Protein AF-A0A8B6E5V8-F1 (afdb_monomer)

Secondary structure (DSSP, 8-state):
---EE-TTT--EESSHHHHHHHHHHHH-----S----SS-PPPPPPP----PPPPPPPPPPPPP----

Mean predicted aligned error: 16.42 Å

Radius of gyration: 26.24 Å; Cα contacts (8 Å, |Δi|>4): 36; chains: 1; bounding box: 68×16×64 Å

Nearest PDB structures (foldseek):
  1x3c-assembly1_A  TM=5.400E-01  e=7.824E-01  Homo sapiens

pLDDT: mean 75.58, std 12.52, range [48.84, 91.94]

InterPro domains:
  IPR013087 Zinc finger C2H2-type [PS00028] (6-27)
  IPR013087 Zinc finger C2H2-type [PS50157] (4-32)
  IPR036236 Zinc finger C2H2 superfamily [SSF57667] (5-27)

Structure (mmCIF, N/CA/C/O backbone):
data_AF-A0A8B6E5V8-F1
#
_entry.id   AF-A0A8B6E5V8-F1
#
loop_
_atom_site.group_PDB
_atom_site.id
_atom_site.type_symbol
_atom_site.label_atom_id
_atom_site.label_alt_id
_atom_site.label_comp_id
_atom_site.label_asym_id
_atom_site.label_entity_id
_atom_site.label_seq_id
_atom_site.pdbx_PDB_ins_code
_atom_site.Cartn_x
_atom_site.Cartn_y
_atom_site.Cartn_z
_atom_site.occupancy
_atom_site.B_iso_or_equiv
_atom_site.auth_seq_id
_atom_site.auth_comp_id
_atom_site.auth_asym_id
_atom_site.auth_atom_id
_atom_site.pdbx_PDB_model_num
ATOM 1 N N . MET A 1 1 ? -18.355 -1.295 9.931 1.00 51.09 1 MET A N 1
ATOM 2 C CA . MET A 1 1 ? -16.962 -0.941 10.272 1.00 51.09 1 MET A CA 1
ATOM 3 C C . MET A 1 1 ? -16.083 -2.130 9.931 1.00 51.09 1 MET A C 1
ATOM 5 O O . MET A 1 1 ? -15.813 -2.974 10.775 1.00 51.09 1 MET A O 1
ATOM 9 N N . ASP A 1 2 ? -15.718 -2.239 8.667 1.00 67.81 2 ASP A N 1
ATOM 10 C CA . ASP A 1 2 ? -14.791 -3.223 8.117 1.00 67.81 2 ASP A CA 1
ATOM 11 C C . ASP A 1 2 ? -13.363 -2.933 8.617 1.00 67.81 2 ASP A C 1
ATOM 13 O O . ASP A 1 2 ? -12.663 -2.041 8.147 1.00 67.81 2 ASP A O 1
ATOM 17 N N . THR A 1 3 ? -12.922 -3.651 9.651 1.00 78.38 3 THR A N 1
ATOM 18 C CA . THR A 1 3 ? -11.543 -3.546 10.151 1.00 78.38 3 THR A CA 1
ATOM 19 C C . THR A 1 3 ? -10.599 -4.378 9.294 1.00 78.38 3 THR A C 1
ATOM 21 O O . THR A 1 3 ? -10.860 -5.557 9.073 1.00 78.38 3 THR A O 1
ATOM 24 N N . GLN A 1 4 ? -9.476 -3.792 8.881 1.00 87.06 4 GLN A N 1
ATOM 25 C CA . GLN A 1 4 ? -8.478 -4.440 8.030 1.00 87.06 4 GLN A CA 1
ATOM 26 C C . GLN A 1 4 ? -7.308 -4.922 8.886 1.00 87.06 4 GLN A C 1
ATOM 28 O O . GLN A 1 4 ? -6.687 -4.132 9.600 1.00 87.06 4 GLN A O 1
ATOM 33 N N . ASN A 1 5 ? -7.019 -6.217 8.838 1.00 87.94 5 ASN A N 1
ATOM 34 C CA . ASN A 1 5 ? -5.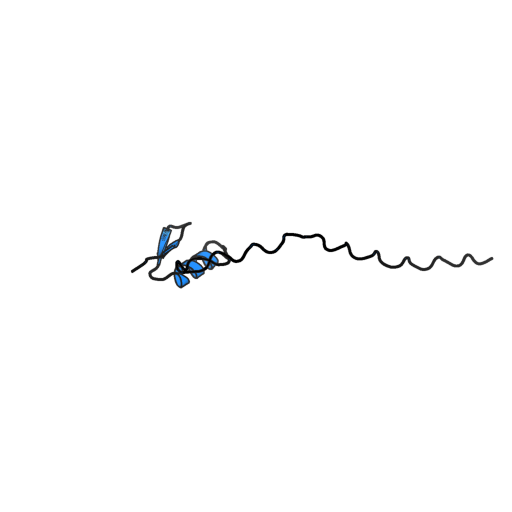962 -6.864 9.610 1.00 87.94 5 ASN A CA 1
ATOM 35 C C . ASN A 1 5 ? -4.768 -7.201 8.711 1.00 87.94 5 ASN A C 1
ATOM 37 O O . ASN A 1 5 ? -4.919 -7.545 7.542 1.00 87.94 5 ASN A O 1
ATOM 41 N N . CYS A 1 6 ? -3.558 -7.053 9.249 1.00 87.38 6 CYS A N 1
ATOM 42 C CA . CYS A 1 6 ? -2.348 -7.450 8.537 1.00 87.38 6 CYS A CA 1
ATOM 43 C C . CYS A 1 6 ? -2.228 -8.985 8.533 1.00 87.38 6 CYS A C 1
ATOM 45 O O . CYS A 1 6 ? -2.238 -9.567 9.610 1.00 87.38 6 CYS A O 1
ATOM 47 N N . PRO A 1 7 ? -2.040 -9.667 7.391 1.00 82.75 7 PRO A N 1
ATOM 48 C CA . PRO A 1 7 ? -1.972 -11.134 7.356 1.00 82.75 7 PRO A CA 1
ATOM 49 C C . PRO A 1 7 ? -0.682 -11.727 7.952 1.00 82.75 7 PRO A C 1
ATOM 51 O O . PRO A 1 7 ? -0.551 -12.942 8.025 1.00 82.75 7 PRO A O 1
ATOM 54 N N . ILE A 1 8 ? 0.288 -10.893 8.344 1.00 87.31 8 ILE A N 1
ATOM 55 C CA . ILE A 1 8 ? 1.616 -11.342 8.806 1.00 87.31 8 ILE A CA 1
ATOM 56 C C . ILE A 1 8 ? 1.784 -11.181 10.310 1.00 87.31 8 ILE A C 1
ATOM 58 O O . ILE A 1 8 ? 2.406 -12.012 10.960 1.00 87.31 8 ILE A O 1
ATOM 62 N N . CYS A 1 9 ? 1.261 -10.090 10.862 1.00 91.94 9 CYS A N 1
ATOM 63 C CA . CYS A 1 9 ? 1.339 -9.809 12.294 1.00 91.94 9 CYS A CA 1
ATOM 64 C C . CYS A 1 9 ? -0.028 -9.531 12.924 1.00 91.94 9 CYS A C 1
ATOM 66 O O . CYS A 1 9 ? -0.091 -9.065 14.057 1.00 91.94 9 CYS A O 1
ATOM 68 N N . GLU A 1 10 ? -1.109 -9.754 12.172 1.00 87.44 10 GLU A N 1
ATOM 69 C CA . GLU A 1 10 ? -2.507 -9.695 12.624 1.00 87.44 10 GLU A CA 1
ATOM 70 C C . GLU A 1 10 ? -2.918 -8.352 13.245 1.00 87.44 10 GLU A C 1
ATOM 72 O O . GLU A 1 10 ? -3.954 -8.222 13.899 1.00 87.44 10 GLU A O 1
ATOM 77 N N . LEU A 1 11 ? -2.129 -7.305 12.985 1.00 89.50 11 LEU A N 1
ATOM 78 C CA . LEU A 1 11 ? -2.378 -5.981 13.523 1.00 89.50 11 LEU A CA 1
ATOM 79 C C . LEU A 1 11 ? -3.660 -5.412 12.916 1.00 89.50 11 LEU A C 1
ATOM 81 O O . LEU A 1 11 ? -3.826 -5.379 11.694 1.00 89.50 11 LEU A O 1
ATOM 85 N N . ARG A 1 12 ? -4.570 -4.967 13.784 1.00 89.50 12 ARG A N 1
ATOM 86 C CA . ARG A 1 12 ? -5.886 -4.456 13.394 1.00 89.50 12 ARG A CA 1
ATOM 87 C C . ARG A 1 12 ? -5.805 -2.966 13.100 1.00 89.50 12 ARG A C 1
ATOM 89 O O . ARG A 1 12 ? -5.359 -2.183 13.934 1.00 89.50 12 ARG A O 1
ATOM 96 N N . PHE A 1 13 ? -6.304 -2.573 11.937 1.00 88.44 13 PHE A N 1
ATOM 97 C CA . PHE A 1 13 ? -6.404 -1.183 11.525 1.00 88.44 13 PHE A CA 1
ATOM 98 C C . PHE A 1 13 ? -7.854 -0.818 11.236 1.00 88.44 13 PHE A C 1
ATOM 100 O O . PHE A 1 13 ? -8.611 -1.590 10.646 1.00 88.44 13 PHE A O 1
ATOM 107 N N . SER A 1 14 ? -8.222 0.411 11.587 1.00 87.75 14 SER A N 1
ATOM 108 C CA . SER A 1 14 ? -9.548 0.962 11.289 1.00 87.75 14 SER A CA 1
ATOM 109 C C . SER A 1 14 ? -9.741 1.304 9.809 1.00 87.75 14 SER A C 1
ATOM 111 O O . SER A 1 14 ? -10.852 1.608 9.400 1.00 87.75 14 SER A O 1
ATOM 113 N N . ARG A 1 15 ? -8.662 1.321 9.014 1.00 82.94 15 ARG A N 1
ATOM 114 C CA . ARG A 1 15 ? -8.678 1.638 7.580 1.00 82.94 15 ARG A CA 1
ATOM 115 C C . ARG A 1 15 ? -7.676 0.785 6.824 1.00 82.94 15 ARG A C 1
ATOM 117 O O . ARG A 1 15 ? -6.558 0.564 7.298 1.00 82.94 15 ARG A O 1
ATOM 124 N N . LYS A 1 16 ? -8.042 0.431 5.595 1.00 81.25 16 LYS A N 1
ATOM 125 C CA . LYS A 1 16 ? -7.197 -0.328 4.674 1.00 81.25 16 LYS A CA 1
ATOM 126 C C . LYS A 1 16 ? -5.882 0.374 4.335 1.00 81.25 16 LYS A C 1
ATOM 128 O O . LYS A 1 16 ? -4.835 -0.265 4.322 1.00 81.25 16 LYS A O 1
ATOM 133 N N . ASP A 1 17 ? -5.915 1.689 4.133 1.00 82.88 17 ASP A N 1
ATOM 134 C CA . ASP A 1 17 ? -4.737 2.486 3.753 1.00 82.88 17 ASP A CA 1
ATOM 135 C C . ASP A 1 17 ? -3.607 2.381 4.787 1.00 82.88 17 ASP A C 1
ATOM 137 O O . ASP A 1 17 ? -2.426 2.253 4.450 1.00 82.88 17 ASP A O 1
ATOM 141 N N . ASN A 1 18 ? -3.985 2.393 6.070 1.00 88.19 18 ASN A N 1
ATOM 142 C CA . ASN A 1 18 ? -3.050 2.268 7.181 1.00 88.19 18 ASN A CA 1
ATOM 143 C C . ASN A 1 18 ? -2.457 0.861 7.250 1.00 88.19 18 ASN A C 1
ATOM 145 O O . ASN A 1 18 ? -1.245 0.737 7.428 1.00 88.19 18 ASN A O 1
ATOM 149 N N . MET A 1 19 ? -3.277 -0.175 7.035 1.00 90.62 19 MET A N 1
ATOM 150 C CA . MET A 1 19 ? -2.796 -1.555 6.947 1.00 90.62 19 MET A CA 1
ATOM 151 C C . MET A 1 19 ? -1.813 -1.716 5.781 1.00 90.62 19 MET A C 1
ATOM 153 O O . MET A 1 19 ? -0.707 -2.190 5.995 1.00 90.62 19 MET A O 1
ATOM 157 N N . LEU A 1 20 ? -2.134 -1.215 4.584 1.00 84.75 20 LEU A N 1
ATOM 158 C CA . LEU A 1 20 ? -1.256 -1.239 3.402 1.00 84.75 20 LEU A CA 1
ATOM 159 C C . LEU A 1 20 ? 0.083 -0.525 3.627 1.00 84.75 20 LEU A C 1
ATOM 161 O O . LEU A 1 20 ? 1.132 -0.996 3.184 1.00 84.75 20 LEU A O 1
ATOM 165 N N . ARG A 1 21 ? 0.076 0.638 4.288 1.00 86.62 21 ARG A N 1
ATOM 166 C CA . ARG A 1 21 ? 1.312 1.356 4.640 1.00 86.62 21 ARG A CA 1
ATOM 167 C C . ARG A 1 21 ? 2.122 0.590 5.682 1.00 86.62 21 ARG A C 1
ATOM 169 O O . ARG A 1 21 ? 3.340 0.504 5.558 1.00 86.62 21 ARG A O 1
ATOM 176 N N . HIS A 1 22 ? 1.462 0.022 6.687 1.00 91.44 22 HIS A N 1
ATOM 177 C CA . HIS A 1 22 ? 2.106 -0.847 7.663 1.00 91.44 22 HIS A CA 1
ATOM 178 C C . HIS A 1 22 ? 2.734 -2.073 6.984 1.00 91.44 22 HIS A C 1
ATOM 180 O O . HIS A 1 22 ? 3.908 -2.345 7.204 1.00 91.44 22 HIS A O 1
ATOM 186 N N . HIS A 1 23 ? 1.992 -2.745 6.106 1.00 87.75 23 HIS A N 1
ATOM 187 C CA . HIS A 1 23 ? 2.410 -3.948 5.396 1.00 87.75 23 HIS A CA 1
ATOM 188 C C . HIS A 1 23 ? 3.660 -3.679 4.539 1.00 87.75 23 HIS A C 1
ATOM 190 O O . HIS A 1 23 ? 4.637 -4.424 4.607 1.00 87.75 23 HIS A O 1
ATOM 196 N N . ARG A 1 24 ? 3.693 -2.533 3.843 1.00 87.25 24 ARG A N 1
ATOM 197 C CA . ARG A 1 24 ? 4.872 -2.062 3.098 1.00 87.25 24 ARG A CA 1
ATOM 198 C C . ARG A 1 24 ? 6.064 -1.745 3.998 1.00 87.25 24 ARG A C 1
ATOM 200 O O . ARG A 1 24 ? 7.161 -2.214 3.732 1.00 87.25 24 ARG A O 1
ATOM 207 N N . ASN A 1 25 ? 5.870 -0.978 5.067 1.00 90.00 25 ASN A N 1
ATOM 208 C CA . ASN A 1 25 ? 6.988 -0.489 5.881 1.00 90.00 25 ASN A CA 1
ATOM 209 C C . ASN A 1 25 ? 7.546 -1.534 6.856 1.00 90.00 25 ASN A C 1
ATOM 211 O O . ASN A 1 25 ? 8.717 -1.469 7.212 1.00 90.00 25 ASN A O 1
ATOM 215 N N . LYS A 1 26 ? 6.705 -2.447 7.351 1.00 90.38 26 LYS A N 1
ATOM 216 C CA . LYS A 1 26 ? 7.089 -3.453 8.352 1.00 90.38 26 LYS A CA 1
ATOM 217 C C . LYS A 1 26 ? 7.487 -4.780 7.735 1.00 90.38 26 LYS A C 1
ATOM 219 O O . LYS A 1 26 ? 8.359 -5.443 8.282 1.00 90.38 26 LYS A O 1
ATOM 224 N N . HIS A 1 27 ? 6.873 -5.147 6.616 1.00 89.38 27 HIS A N 1
ATOM 225 C CA . HIS A 1 27 ? 7.132 -6.432 5.974 1.00 89.38 27 HIS A CA 1
ATOM 226 C C . HIS A 1 27 ? 7.772 -6.284 4.590 1.00 89.38 27 HIS A C 1
ATOM 228 O O . HIS A 1 27 ? 8.134 -7.286 3.989 1.00 89.38 27 HIS A O 1
ATOM 234 N N . GLY A 1 28 ? 7.941 -5.057 4.080 1.00 81.75 28 GLY A N 1
ATOM 235 C CA . GLY A 1 28 ? 8.556 -4.823 2.771 1.00 81.75 28 GLY A CA 1
ATOM 236 C C . GLY A 1 28 ? 7.680 -5.264 1.599 1.00 81.75 28 GLY A C 1
ATOM 237 O O . GLY A 1 28 ? 8.170 -5.386 0.482 1.00 81.75 28 GLY A O 1
ATOM 238 N N . ILE A 1 29 ? 6.390 -5.522 1.834 1.00 71.12 29 ILE A N 1
ATOM 239 C CA . ILE A 1 29 ? 5.510 -6.111 0.827 1.00 71.12 29 ILE A CA 1
ATOM 240 C C . ILE A 1 29 ? 4.776 -4.990 0.107 1.00 71.12 29 ILE A C 1
ATOM 242 O O . ILE A 1 29 ? 3.774 -4.449 0.581 1.00 71.12 29 ILE A O 1
ATOM 246 N N . SER A 1 30 ? 5.289 -4.621 -1.063 1.00 62.56 30 SER A N 1
ATOM 247 C CA . SER A 1 30 ? 4.561 -3.817 -2.039 1.00 62.56 30 SER A CA 1
ATOM 248 C C . SER A 1 30 ? 3.518 -4.700 -2.719 1.00 62.56 30 SER A C 1
ATOM 250 O O . SER A 1 30 ? 3.742 -5.201 -3.815 1.00 62.56 30 SER A O 1
ATOM 252 N N . GLN A 1 31 ? 2.393 -4.946 -2.050 1.00 63.50 31 GLN A N 1
ATOM 253 C CA . GLN A 1 31 ? 1.259 -5.604 -2.694 1.00 63.50 31 GLN A CA 1
ATOM 254 C C . GLN A 1 31 ? 0.735 -4.696 -3.823 1.00 63.50 31 GLN A C 1
ATOM 256 O O . GLN A 1 31 ? 0.342 -3.556 -3.544 1.00 63.50 31 GLN A O 1
ATOM 261 N N . PRO A 1 32 ? 0.751 -5.155 -5.087 1.00 57.25 32 PRO A N 1
ATOM 262 C CA . PRO A 1 32 ? 0.208 -4.395 -6.192 1.00 57.25 32 PRO A CA 1
ATOM 263 C C . PRO A 1 32 ? -1.277 -4.711 -6.273 1.00 57.25 32 PRO A C 1
ATOM 265 O O . PRO A 1 32 ? -1.616 -5.763 -6.788 1.00 57.25 32 PRO A O 1
ATOM 268 N N . TYR A 1 33 ? -2.124 -3.791 -5.794 1.00 52.09 33 TYR A N 1
ATOM 269 C CA . TYR A 1 33 ? -3.569 -3.798 -6.059 1.00 52.09 33 TYR A CA 1
ATOM 270 C C . TYR A 1 33 ? -4.252 -5.069 -5.504 1.00 52.09 33 TYR A C 1
ATOM 272 O O . TYR A 1 33 ? -4.050 -6.178 -5.963 1.00 52.09 33 TYR A O 1
ATOM 280 N N . LEU A 1 34 ? -5.017 -5.004 -4.424 1.00 57.22 34 LEU A N 1
ATOM 281 C CA . LEU A 1 34 ? -6.464 -5.199 -4.536 1.00 57.22 34 LEU A CA 1
ATOM 282 C C . LEU A 1 34 ? -7.022 -5.272 -3.124 1.00 57.22 34 LEU A C 1
ATOM 284 O O . LEU A 1 34 ? -6.445 -5.895 -2.244 1.00 57.22 34 LEU A O 1
ATOM 288 N N . GLN A 1 35 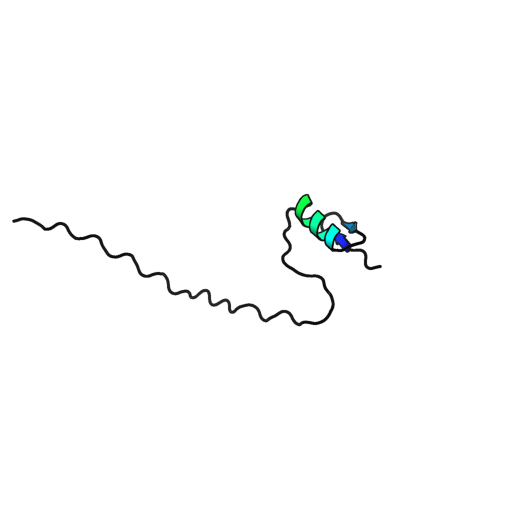? -8.128 -4.576 -2.911 1.00 59.00 35 GLN A N 1
ATOM 289 C CA . GLN A 1 35 ? -9.244 -4.961 -2.040 1.00 59.00 35 GLN A CA 1
ATOM 290 C C . GLN A 1 35 ? -10.194 -3.775 -2.125 1.00 59.00 35 GLN A C 1
ATOM 292 O O . GLN A 1 35 ? -10.103 -2.810 -1.364 1.00 59.00 35 GLN A O 1
ATOM 297 N N . SER A 1 36 ? -10.978 -3.790 -3.176 1.00 49.47 36 SER A N 1
ATOM 298 C CA . SER A 1 36 ? -12.252 -3.110 -3.217 1.00 49.47 36 SER A CA 1
ATOM 299 C C . SER A 1 36 ? -13.147 -4.152 -3.858 1.00 49.47 36 SER A C 1
ATOM 301 O O . SER A 1 36 ? -13.126 -4.333 -5.072 1.00 49.47 36 SER A O 1
ATOM 303 N N . ASP A 1 37 ? -13.772 -4.945 -2.989 1.00 62.19 37 ASP A N 1
ATOM 304 C CA . ASP A 1 37 ? -15.093 -5.508 -3.239 1.00 62.19 37 ASP A CA 1
ATOM 305 C C . ASP A 1 37 ? -15.979 -4.349 -3.709 1.00 62.19 37 ASP A C 1
ATOM 307 O O . ASP A 1 37 ? -16.371 -3.518 -2.896 1.00 62.19 37 ASP A O 1
ATOM 311 N N . ASP A 1 38 ? -16.072 -4.173 -5.025 1.00 67.56 38 ASP A N 1
ATOM 312 C CA . ASP A 1 38 ? -17.302 -3.926 -5.782 1.00 67.56 38 ASP A CA 1
ATOM 313 C C . ASP A 1 38 ? -16.919 -3.741 -7.265 1.00 67.56 38 ASP A C 1
ATOM 315 O O . ASP A 1 38 ? -16.133 -2.866 -7.621 1.00 67.56 38 ASP A O 1
ATOM 319 N N . GLU A 1 39 ? -17.462 -4.613 -8.115 1.00 63.44 39 GLU A N 1
ATOM 320 C CA . GLU A 1 39 ? -17.674 -4.409 -9.555 1.00 63.44 39 GLU A CA 1
ATOM 321 C C . GLU A 1 39 ? -16.463 -4.079 -10.465 1.00 63.44 39 GLU A C 1
ATOM 323 O O . GLU A 1 39 ? -16.312 -2.972 -10.969 1.00 63.44 39 GLU A O 1
ATOM 328 N N . TYR A 1 40 ? -15.650 -5.089 -10.798 1.00 48.84 40 TYR A N 1
ATOM 329 C CA . TYR A 1 40 ? -15.153 -5.308 -12.172 1.00 48.84 40 TYR A CA 1
ATOM 330 C C . TYR A 1 40 ? -14.494 -6.698 -12.234 1.00 48.84 40 TYR A C 1
ATOM 332 O O . TYR A 1 40 ? -13.615 -6.968 -11.407 1.00 48.84 40 TYR A O 1
ATOM 340 N N . PRO A 1 41 ? -14.855 -7.607 -13.165 1.00 64.50 41 PRO A N 1
ATOM 341 C CA . PRO A 1 41 ? -14.012 -8.774 -13.406 1.00 64.50 41 PRO A CA 1
ATOM 342 C C . PRO A 1 41 ? -12.598 -8.268 -13.733 1.00 64.50 41 PRO A C 1
ATOM 344 O O . PRO A 1 41 ? -12.470 -7.279 -14.461 1.00 64.50 41 PRO A O 1
ATOM 347 N N . PRO A 1 42 ? -11.536 -8.880 -13.180 1.00 62.00 42 PRO A N 1
ATOM 348 C CA . PRO A 1 42 ? -10.178 -8.414 -13.425 1.00 62.00 42 PRO A CA 1
ATOM 349 C C . PRO A 1 42 ? -9.957 -8.314 -14.942 1.00 62.00 42 PRO A C 1
ATOM 351 O O . PRO A 1 42 ? -10.362 -9.237 -15.660 1.00 62.00 42 PRO A O 1
ATOM 354 N N . PRO A 1 43 ? -9.367 -7.214 -15.453 1.00 61.25 43 PRO A N 1
ATOM 355 C CA . PRO A 1 43 ? -9.054 -7.115 -16.873 1.00 61.25 43 PRO A CA 1
ATOM 356 C C . PRO A 1 43 ? -8.274 -8.371 -17.287 1.00 61.25 43 PRO A C 1
ATOM 358 O O . PRO A 1 43 ? -7.435 -8.836 -16.503 1.00 61.25 43 PRO A O 1
ATOM 361 N N . 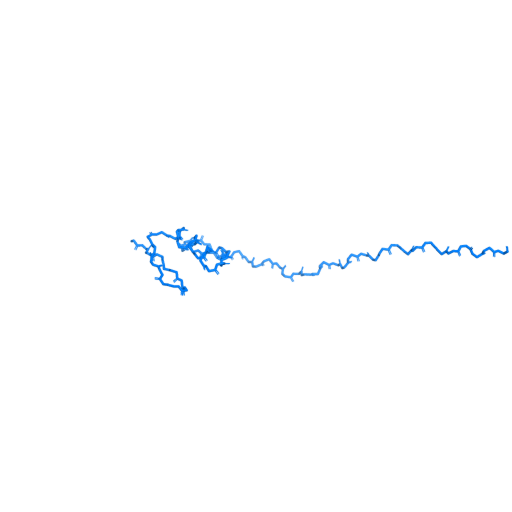PRO A 1 44 ? -8.564 -8.962 -18.464 1.00 62.84 44 PRO A N 1
ATOM 362 C CA . PRO A 1 44 ? -7.888 -10.175 -18.898 1.00 62.84 44 PRO A CA 1
ATOM 363 C C . PRO A 1 44 ? -6.372 -9.959 -18.815 1.00 62.84 44 PRO A C 1
ATOM 365 O O . PRO A 1 44 ? -5.899 -8.863 -19.140 1.00 62.84 44 PRO A O 1
ATOM 368 N N . PRO A 1 45 ? -5.606 -10.962 -18.346 1.00 62.28 45 PRO A N 1
ATOM 369 C CA . PRO A 1 45 ? -4.164 -10.823 -18.220 1.00 62.28 45 PRO A CA 1
ATOM 370 C C . PRO A 1 45 ? -3.583 -10.385 -19.571 1.00 62.28 45 PRO A C 1
ATOM 372 O O . PRO A 1 45 ? -4.034 -10.888 -20.608 1.00 62.28 45 PRO A O 1
ATOM 375 N N . PRO A 1 46 ? -2.603 -9.460 -19.587 1.00 61.00 46 PRO A N 1
ATOM 376 C CA . PRO A 1 46 ? -1.956 -9.069 -20.830 1.00 61.00 46 PRO A CA 1
ATOM 377 C C . PRO A 1 46 ? -1.436 -10.333 -21.530 1.00 61.00 46 PRO A C 1
ATOM 379 O O . PRO A 1 46 ? -0.944 -11.241 -20.845 1.00 61.00 46 PRO A O 1
ATOM 382 N N . PRO A 1 47 ? -1.563 -10.440 -22.866 1.00 66.44 47 PRO A N 1
ATOM 383 C CA . PRO A 1 47 ? -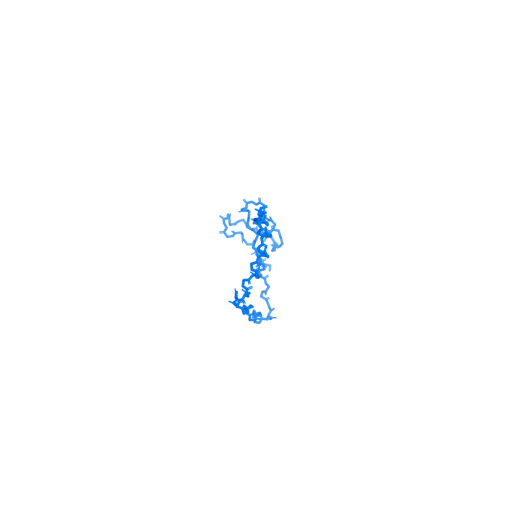1.047 -11.591 -23.583 1.00 66.44 47 PRO A CA 1
ATOM 384 C C . PRO A 1 47 ? 0.435 -11.733 -23.244 1.00 66.44 47 PRO A C 1
ATOM 386 O O . PRO A 1 47 ? 1.237 -10.839 -23.498 1.00 66.44 47 PRO A O 1
ATOM 389 N N . LYS A 1 48 ? 0.790 -12.870 -22.645 1.00 61.28 48 LYS A N 1
ATOM 390 C CA . LYS A 1 48 ? 2.167 -13.279 -22.335 1.00 61.28 48 LYS A CA 1
ATOM 391 C C . LYS A 1 48 ? 2.955 -13.638 -23.597 1.00 61.28 48 LYS A C 1
ATOM 393 O O . LYS A 1 48 ? 3.737 -14.587 -23.585 1.00 61.28 48 LYS A O 1
ATOM 398 N N . ASP A 1 49 ? 2.723 -12.926 -24.693 1.00 62.62 49 ASP A N 1
ATOM 399 C CA . ASP A 1 49 ? 3.572 -13.051 -25.860 1.00 62.62 49 ASP A CA 1
ATOM 400 C C . ASP A 1 49 ? 4.854 -12.270 -25.579 1.00 62.62 49 ASP A C 1
ATOM 402 O O . ASP A 1 49 ? 5.043 -11.122 -25.961 1.00 62.62 49 ASP A O 1
ATOM 406 N N . ASN A 1 50 ? 5.741 -12.928 -24.835 1.00 61.53 50 ASN A N 1
ATOM 407 C CA . ASN A 1 50 ? 7.113 -12.499 -24.605 1.00 61.53 50 ASN A CA 1
ATOM 408 C C . ASN A 1 50 ? 7.975 -12.711 -25.870 1.00 61.53 50 ASN A C 1
ATOM 410 O O . ASN A 1 50 ? 9.199 -12.787 -25.784 1.00 61.53 50 ASN A O 1
ATOM 414 N N . SER A 1 51 ? 7.341 -12.830 -27.040 1.00 64.50 51 SER A N 1
ATOM 415 C CA . SER A 1 51 ? 7.971 -12.992 -28.344 1.00 64.50 51 SER A CA 1
ATOM 416 C C . SER A 1 51 ? 8.320 -11.622 -28.919 1.00 64.50 51 SER A C 1
ATOM 418 O O . SER A 1 51 ? 7.977 -11.301 -30.055 1.00 64.50 51 SER A O 1
ATOM 420 N N . LEU A 1 52 ? 9.035 -10.788 -28.155 1.00 64.94 52 LEU A N 1
ATOM 421 C CA . LEU A 1 52 ? 9.808 -9.755 -28.834 1.00 64.94 52 LEU A CA 1
ATOM 422 C C . LEU A 1 52 ? 10.856 -10.489 -29.686 1.00 64.94 52 LEU A C 1
ATOM 424 O O . LEU A 1 52 ? 11.631 -11.275 -29.128 1.00 64.94 52 LEU A O 1
ATOM 428 N N . PRO A 1 53 ? 10.904 -10.276 -31.015 1.00 73.31 53 PRO A N 1
ATOM 429 C CA . PRO A 1 53 ? 12.002 -10.798 -31.810 1.00 73.31 53 PRO A CA 1
ATOM 430 C C . PRO A 1 53 ? 13.298 -10.236 -31.226 1.00 73.31 53 PRO A C 1
ATOM 432 O O . PRO A 1 53 ? 13.387 -9.041 -30.929 1.00 73.31 53 PRO A O 1
ATOM 435 N N . SER A 1 54 ? 14.284 -11.106 -30.999 1.00 73.88 54 SER A N 1
ATOM 436 C CA . SER A 1 54 ? 15.583 -10.680 -30.483 1.00 73.88 54 SER A CA 1
ATOM 437 C C . SER A 1 54 ? 16.127 -9.532 -31.342 1.00 73.88 54 SER A C 1
ATOM 439 O O . SER A 1 54 ? 15.991 -9.586 -32.569 1.00 7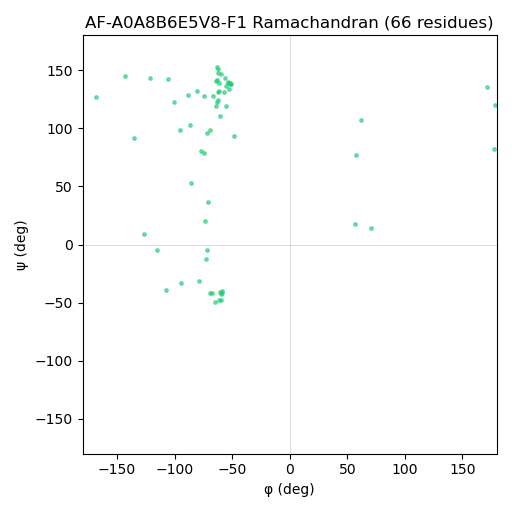3.88 54 SER A O 1
ATOM 441 N N . PRO A 1 55 ? 16.722 -8.488 -30.735 1.00 81.69 55 PRO A N 1
ATOM 442 C CA . PRO A 1 55 ? 17.298 -7.396 -31.506 1.00 81.69 55 PRO A CA 1
ATOM 443 C C . PRO A 1 55 ? 18.338 -7.951 -32.495 1.00 81.69 55 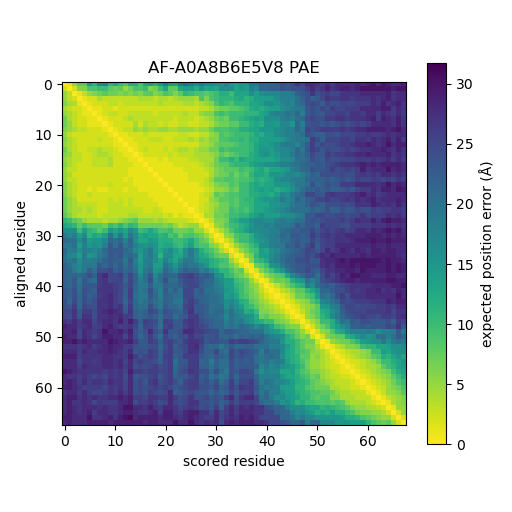PRO A C 1
ATOM 445 O O . PRO A 1 55 ? 19.047 -8.906 -32.155 1.00 81.69 55 PRO A O 1
ATOM 448 N N . PRO A 1 56 ? 18.436 -7.392 -33.716 1.00 82.25 56 PRO A N 1
ATOM 449 C CA . PRO A 1 56 ? 19.397 -7.866 -34.703 1.00 82.25 56 PRO A CA 1
ATOM 450 C C . PRO A 1 56 ? 20.830 -7.728 -34.162 1.00 82.25 56 PRO A C 1
ATOM 452 O O . PRO A 1 56 ? 21.113 -6.788 -33.411 1.00 82.25 56 PRO A O 1
ATOM 455 N N . PRO A 1 57 ? 21.748 -8.642 -34.528 1.00 84.06 57 PRO A N 1
ATOM 456 C CA . PRO A 1 57 ? 23.132 -8.549 -34.090 1.00 84.06 57 PRO A CA 1
ATOM 457 C C . PRO A 1 57 ? 23.781 -7.256 -34.618 1.00 84.06 57 PRO A C 1
ATOM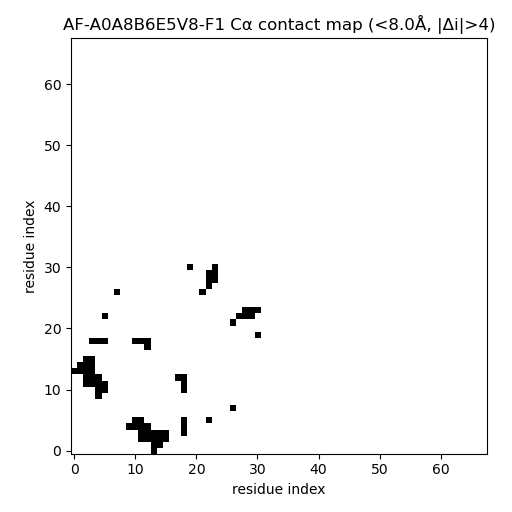 459 O O . PRO A 1 57 ? 23.437 -6.796 -35.712 1.00 84.06 57 PRO A O 1
ATOM 462 N N . PRO A 1 58 ? 24.727 -6.662 -33.869 1.00 86.81 58 PRO A N 1
ATOM 463 C CA . PRO A 1 58 ? 25.434 -5.469 -34.317 1.00 86.81 58 PRO A CA 1
ATOM 464 C C . PRO A 1 58 ? 26.255 -5.755 -35.589 1.00 86.81 58 PRO A C 1
ATOM 466 O O . PRO A 1 58 ? 26.688 -6.893 -35.802 1.00 86.81 58 PRO A O 1
ATOM 469 N N . PRO A 1 59 ? 26.504 -4.736 -36.434 1.00 86.69 59 PRO A N 1
ATOM 470 C CA . PRO A 1 59 ? 27.299 -4.904 -37.644 1.00 86.69 59 PRO A CA 1
ATOM 471 C C . PRO A 1 59 ? 28.722 -5.358 -37.302 1.00 86.69 59 PRO A C 1
ATOM 473 O O . PRO A 1 59 ? 29.339 -4.868 -36.354 1.00 86.69 59 PRO A O 1
ATOM 476 N N . SER A 1 60 ? 29.251 -6.29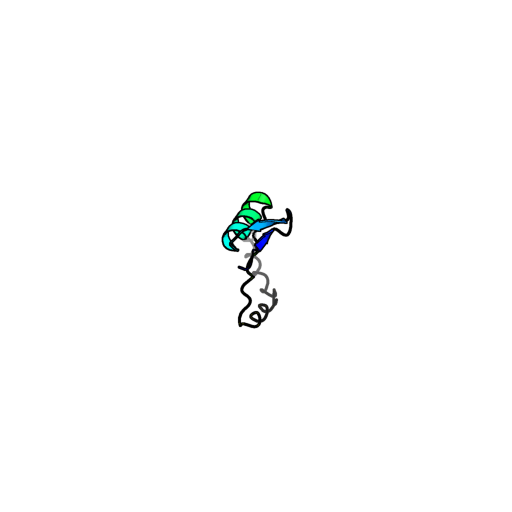8 -38.086 1.00 85.19 60 SER A N 1
ATOM 477 C CA . SER A 1 60 ? 30.617 -6.790 -37.905 1.00 85.19 60 SER A CA 1
ATOM 478 C C . SER A 1 60 ? 31.642 -5.670 -38.137 1.00 85.19 60 SER A C 1
ATOM 480 O O . SER A 1 60 ? 31.461 -4.860 -39.051 1.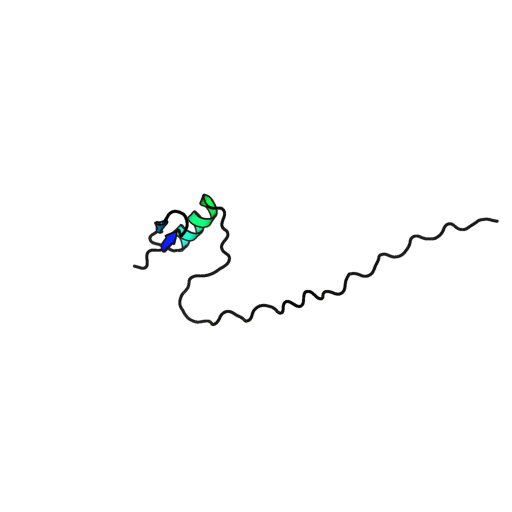00 85.19 60 SER A O 1
ATOM 482 N N . PRO A 1 61 ? 32.732 -5.616 -37.349 1.00 85.69 61 PRO A N 1
ATOM 483 C CA . PRO A 1 61 ? 33.790 -4.634 -37.554 1.00 85.69 61 PRO A CA 1
ATOM 484 C C . PRO A 1 61 ? 34.468 -4.824 -38.924 1.00 85.69 61 PRO A C 1
ATOM 486 O O . PRO A 1 61 ? 34.531 -5.949 -39.432 1.00 85.69 61 PRO A O 1
ATOM 489 N N . PRO A 1 62 ? 34.996 -3.745 -39.533 1.00 82.81 62 PRO A N 1
ATOM 490 C CA . PRO A 1 62 ? 35.646 -3.823 -40.834 1.00 82.81 62 PRO A CA 1
ATOM 491 C C . PRO A 1 62 ? 36.880 -4.728 -40.770 1.00 82.81 62 PRO A C 1
ATOM 493 O O . PRO A 1 62 ? 37.733 -4.589 -39.892 1.00 82.81 62 PRO A O 1
ATOM 496 N N . LEU A 1 63 ? 36.980 -5.653 -41.727 1.00 82.81 63 LEU A N 1
ATOM 497 C CA . LEU A 1 63 ? 38.138 -6.532 -41.850 1.00 82.81 63 LEU A CA 1
ATOM 498 C C . LEU A 1 63 ? 39.398 -5.707 -42.164 1.00 82.81 63 LEU A C 1
ATOM 500 O O . LEU A 1 63 ? 39.338 -4.779 -42.979 1.00 82.81 63 LEU A O 1
ATOM 504 N N . PRO A 1 64 ? 40.558 -6.052 -41.576 1.00 80.94 64 PRO A N 1
ATOM 505 C CA . PRO A 1 64 ? 41.808 -5.390 -41.905 1.00 80.94 64 PRO A CA 1
ATOM 506 C C . PRO A 1 64 ? 42.135 -5.622 -43.382 1.00 80.94 64 PRO A C 1
ATOM 508 O O . PRO A 1 64 ? 42.218 -6.760 -43.853 1.00 80.94 64 PRO A O 1
ATOM 511 N N . ARG A 1 65 ? 42.330 -4.526 -44.124 1.00 78.88 65 ARG A N 1
ATOM 512 C CA . ARG A 1 65 ? 42.821 -4.570 -45.504 1.00 78.88 65 ARG A CA 1
ATOM 513 C C . ARG A 1 65 ? 44.196 -5.228 -45.489 1.00 78.88 65 ARG A C 1
ATOM 515 O O . ARG A 1 65 ? 45.155 -4.658 -44.977 1.00 78.88 65 ARG A O 1
ATOM 522 N N . LYS A 1 66 ? 44.287 -6.437 -46.038 1.00 75.00 66 LYS A N 1
ATOM 523 C CA . LYS A 1 66 ? 45.556 -7.142 -46.216 1.00 75.00 66 LYS A CA 1
ATOM 524 C C . LYS A 1 66 ? 46.321 -6.427 -47.333 1.00 75.00 66 LYS A C 1
ATOM 526 O O . LYS A 1 66 ? 46.015 -6.609 -48.509 1.00 75.00 66 LYS A O 1
ATOM 531 N N . GLY A 1 67 ? 47.213 -5.516 -46.942 1.00 77.88 67 GLY A N 1
ATOM 532 C CA . GLY A 1 67 ? 48.133 -4.838 -47.852 1.00 77.88 67 GLY A CA 1
ATOM 533 C C . GLY A 1 67 ? 49.045 -5.865 -48.515 1.00 77.88 67 GLY A C 1
ATOM 534 O O . GLY A 1 67 ? 49.531 -6.772 -47.839 1.00 77.88 67 GLY A O 1
ATOM 535 N N . ARG A 1 68 ? 49.181 -5.758 -49.837 1.00 72.44 68 ARG A N 1
ATOM 536 C CA . ARG A 1 68 ? 50.217 -6.449 -50.607 1.00 72.44 68 ARG A CA 1
ATOM 537 C C . ARG A 1 68 ? 51.559 -5.768 -50.400 1.00 72.44 68 ARG A C 1
ATOM 539 O O . ARG A 1 68 ? 51.539 -4.529 -50.234 1.00 72.44 68 ARG A O 1
#

Foldseek 3Di:
DDWDAAPPPRDTDPDPVVSQVCCCPVVVDPDDDDDDPDDDDPDPPDPPPPPPPPPDDDDDDDDPDPDD

Organism: Mytilus galloprovincialis (NCBI:txid29158)

Sequence (68 aa):
MDTQNCPICELRFSRKDNMLRHHRNKHGISQPYLQSDDEYPPPPPPPKDNSLPSPPPPPSPPLPRKGR

Solvent-accessible surface area (backbone atoms only — not comparable to full-atom values): 4901 Å² total; per-residue (Å²): 135,79,67,31,60,34,97,85,78,62,51,78,24,87,38,59,69,60,33,53,51,45,41,30,74,76,68,67,47,79,76,78,80,87,88,70,96,69,92,71,82,76,75,78,75,77,80,84,72,80,73,68,76,76,79,80,80,78,83,79,78,84,76,81,80,82,78,130